Protein A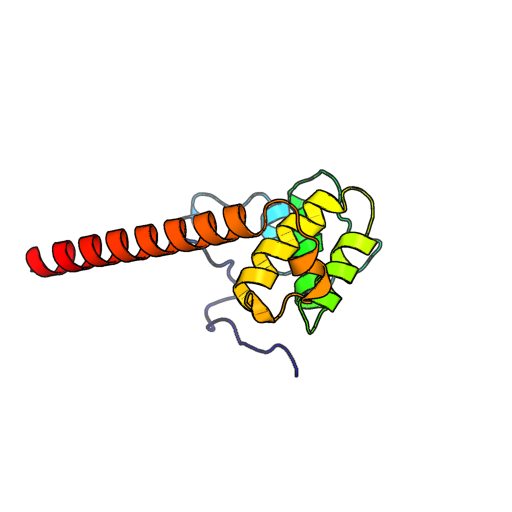F-A0A2N6GIX9-F1 (afdb_monomer_lite)

Structure (mmCIF, N/CA/C/O backbone):
data_AF-A0A2N6GIX9-F1
#
_entry.id   AF-A0A2N6GIX9-F1
#
loop_
_atom_site.group_PDB
_atom_site.id
_atom_site.type_symbol
_atom_site.label_atom_id
_atom_site.label_alt_id
_atom_site.label_comp_id
_atom_site.label_asym_id
_atom_site.label_entity_id
_atom_site.label_seq_id
_atom_site.pdbx_PDB_ins_code
_atom_site.Cartn_x
_atom_site.Cartn_y
_atom_site.Cartn_z
_atom_site.occupancy
_atom_site.B_iso_or_equiv
_atom_site.auth_seq_id
_atom_site.auth_comp_id
_atom_site.auth_asym_id
_atom_site.auth_atom_id
_atom_site.pdbx_PDB_model_num
ATOM 1 N N . MET A 1 1 ? 14.055 -8.263 12.743 1.00 32.59 1 MET A N 1
ATOM 2 C CA . MET A 1 1 ? 13.762 -9.710 12.976 1.00 32.59 1 MET A CA 1
ATOM 3 C C . MET A 1 1 ? 13.587 -10.331 11.596 1.00 32.59 1 MET A C 1
ATOM 5 O O . MET A 1 1 ? 12.712 -9.892 10.875 1.00 32.59 1 MET A O 1
ATOM 9 N N . SER A 1 2 ? 14.502 -11.208 11.161 1.00 29.45 2 SER A N 1
ATOM 10 C CA . SER A 1 2 ? 14.644 -11.626 9.750 1.00 29.45 2 SER A CA 1
ATOM 11 C C . SER A 1 2 ? 13.374 -12.298 9.216 1.00 29.45 2 SER A C 1
ATOM 13 O O . SER A 1 2 ? 12.911 -13.277 9.802 1.00 29.45 2 SER A O 1
ATOM 15 N N . ILE A 1 3 ? 12.840 -11.782 8.103 1.00 41.69 3 ILE A N 1
ATOM 16 C CA . ILE A 1 3 ? 11.739 -12.380 7.342 1.00 41.69 3 ILE A CA 1
ATOM 17 C C . ILE A 1 3 ? 12.190 -13.765 6.867 1.00 41.69 3 ILE A C 1
ATOM 19 O O . ILE A 1 3 ? 12.843 -13.927 5.842 1.00 41.69 3 ILE A O 1
ATOM 23 N N . ARG A 1 4 ? 11.862 -14.788 7.648 1.00 33.22 4 ARG A N 1
ATOM 24 C CA . ARG A 1 4 ? 11.863 -16.182 7.214 1.00 33.22 4 ARG A CA 1
ATOM 25 C C . ARG A 1 4 ? 10.564 -16.798 7.678 1.00 33.22 4 ARG A C 1
ATOM 27 O O . ARG A 1 4 ? 10.544 -17.581 8.620 1.00 33.22 4 ARG A O 1
ATOM 34 N N . ASN A 1 5 ? 9.479 -16.427 7.012 1.00 31.48 5 ASN A N 1
ATOM 35 C CA . ASN A 1 5 ? 8.362 -17.346 6.928 1.00 31.48 5 ASN A CA 1
ATOM 36 C C . ASN A 1 5 ? 8.659 -18.234 5.711 1.00 31.48 5 ASN A C 1
ATOM 38 O O . ASN A 1 5 ? 8.586 -17.737 4.585 1.00 31.48 5 ASN A O 1
ATOM 42 N N . PRO A 1 6 ? 9.119 -19.486 5.890 1.00 34.12 6 PRO A N 1
ATOM 43 C CA . PRO A 1 6 ? 9.314 -20.368 4.756 1.00 34.12 6 PRO A CA 1
ATOM 44 C C . PRO A 1 6 ? 7.944 -20.607 4.124 1.00 34.12 6 PRO A C 1
ATOM 46 O O . PRO A 1 6 ? 7.040 -21.148 4.763 1.00 34.12 6 PRO A O 1
ATOM 49 N N . LEU A 1 7 ? 7.789 -20.181 2.869 1.00 42.62 7 LEU A N 1
ATOM 50 C CA . LEU A 1 7 ? 6.687 -20.636 2.028 1.00 42.62 7 LEU A CA 1
ATOM 51 C C . LEU A 1 7 ? 6.657 -22.173 2.092 1.00 42.62 7 LEU A C 1
ATOM 53 O O . LEU A 1 7 ? 7.730 -22.790 2.049 1.00 42.62 7 LEU A O 1
ATOM 57 N N . PRO A 1 8 ? 5.472 -22.797 2.242 1.00 37.81 8 PRO A N 1
ATOM 58 C CA . PRO A 1 8 ? 5.360 -24.241 2.380 1.00 37.81 8 PRO A CA 1
ATOM 59 C C . PRO A 1 8 ? 6.119 -24.910 1.238 1.00 37.81 8 PRO A C 1
ATOM 61 O O . PRO A 1 8 ? 5.906 -24.618 0.062 1.00 37.81 8 PRO A O 1
ATOM 64 N N . SER A 1 9 ? 7.069 -25.759 1.613 1.00 40.12 9 SER A N 1
ATOM 65 C CA . SER A 1 9 ? 8.023 -26.387 0.715 1.00 40.12 9 SER A CA 1
ATOM 66 C C . SER A 1 9 ? 7.314 -27.317 -0.268 1.00 40.12 9 SER A C 1
ATOM 68 O O . SER A 1 9 ? 7.114 -28.498 0.005 1.00 40.12 9 SER A O 1
ATOM 70 N N . GLY A 1 10 ? 6.972 -26.769 -1.429 1.00 36.78 10 GLY A N 1
ATOM 71 C CA . GLY A 1 10 ? 6.586 -27.472 -2.643 1.00 36.78 10 GLY A C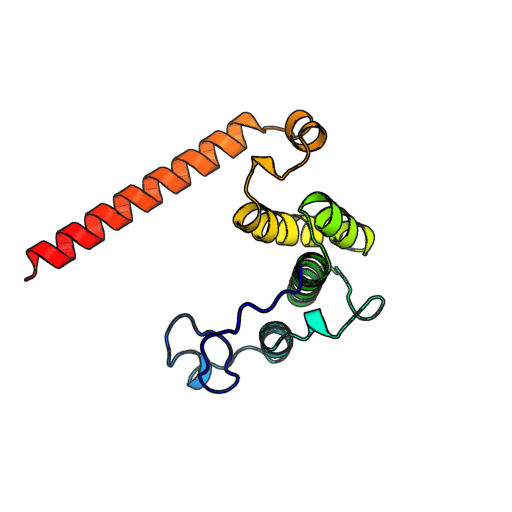A 1
ATOM 72 C C . GLY A 1 10 ? 7.140 -26.694 -3.833 1.00 36.78 10 GLY A C 1
ATOM 73 O O . GLY A 1 10 ? 6.575 -25.680 -4.206 1.00 36.78 10 GLY A O 1
ATOM 74 N N . ARG A 1 11 ? 8.295 -27.130 -4.355 1.00 38.97 11 ARG A N 1
ATOM 75 C CA . ARG A 1 11 ? 8.940 -26.699 -5.616 1.00 38.97 11 ARG A CA 1
ATOM 76 C C . ARG A 1 11 ? 8.621 -25.267 -6.086 1.00 38.97 11 ARG A C 1
ATOM 78 O O . ARG A 1 11 ? 7.771 -25.124 -6.946 1.00 38.97 11 ARG A O 1
ATOM 85 N N . GLY A 1 12 ? 9.341 -24.259 -5.581 1.00 44.56 12 GLY A N 1
ATOM 86 C CA . GLY A 1 12 ? 9.613 -22.962 -6.244 1.00 44.56 12 GLY A CA 1
ATOM 87 C C . GLY A 1 12 ? 8.554 -22.388 -7.199 1.00 44.56 12 GLY A C 1
ATOM 88 O O . GLY A 1 12 ? 8.917 -21.894 -8.261 1.00 44.56 12 GLY A O 1
ATOM 89 N N . GLY A 1 13 ? 7.273 -22.503 -6.856 1.00 54.31 13 GLY A N 1
ATOM 90 C CA . GLY A 1 13 ? 6.155 -22.245 -7.748 1.00 54.31 13 GLY A CA 1
ATOM 91 C C . GLY A 1 13 ? 5.363 -21.059 -7.241 1.00 54.31 13 GLY A C 1
ATOM 92 O O . GLY A 1 13 ? 5.074 -20.947 -6.049 1.00 54.31 13 GLY A O 1
ATOM 93 N N . CYS A 1 14 ? 5.037 -20.162 -8.158 1.00 56.59 14 CYS A N 1
ATOM 94 C CA . CYS A 1 14 ? 4.138 -19.048 -7.928 1.00 56.59 14 CYS A CA 1
ATOM 95 C C . CYS A 1 14 ? 2.824 -19.569 -7.285 1.00 56.59 14 CYS A C 1
ATOM 97 O O . CYS A 1 14 ? 2.266 -20.565 -7.746 1.00 56.59 14 CYS A O 1
ATOM 99 N N . GLN A 1 15 ? 2.306 -18.917 -6.232 1.00 60.66 15 GLN A N 1
ATOM 100 C CA . GLN A 1 15 ? 1.050 -19.317 -5.569 1.00 60.66 15 GLN A CA 1
ATOM 101 C C . GLN A 1 15 ? -0.194 -19.078 -6.442 1.00 60.66 15 GLN A C 1
ATOM 103 O O . GLN A 1 15 ? -0.746 -17.979 -6.433 1.00 60.66 15 GLN A O 1
ATOM 108 N N . SER A 1 16 ? -0.655 -20.097 -7.172 1.00 68.81 16 SER A N 1
ATOM 109 C CA . SER A 1 16 ? -1.850 -19.969 -8.018 1.00 68.81 16 SER A CA 1
ATOM 110 C C . SER A 1 16 ? -3.149 -19.990 -7.196 1.00 68.81 16 SER A C 1
ATOM 112 O O . SER A 1 16 ? -3.260 -20.814 -6.283 1.00 68.81 16 SER A O 1
ATOM 114 N N . PRO A 1 17 ? -4.161 -19.149 -7.514 1.00 74.06 17 PRO A N 1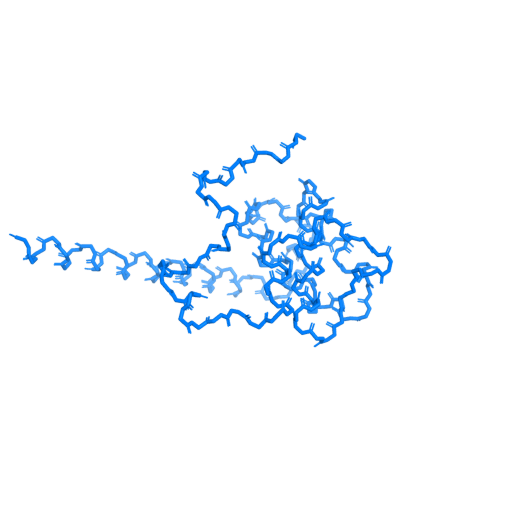
ATOM 115 C CA . PRO A 1 17 ? -5.466 -19.174 -6.843 1.00 74.06 17 PRO A CA 1
ATOM 116 C C . PRO A 1 17 ? -6.157 -20.542 -6.900 1.00 74.06 17 PRO A C 1
ATOM 118 O O . PRO A 1 17 ? -6.866 -20.922 -5.970 1.00 74.06 17 PRO A O 1
ATOM 121 N N . VAL A 1 18 ? -5.934 -21.291 -7.984 1.00 80.44 18 VAL A N 1
ATOM 122 C CA . VAL A 1 18 ? -6.301 -22.704 -8.119 1.00 80.44 18 VAL A CA 1
ATOM 123 C C . VAL A 1 18 ? -5.112 -23.455 -8.699 1.00 80.44 18 VAL A C 1
ATOM 125 O O . VAL A 1 18 ? -4.433 -22.950 -9.583 1.00 80.44 18 VAL A O 1
ATOM 128 N N . SER A 1 19 ? -4.850 -24.665 -8.210 1.00 75.62 19 SER A N 1
ATOM 129 C CA . SER A 1 19 ? -3.560 -25.348 -8.389 1.00 75.62 19 SER A CA 1
ATOM 130 C C . SER A 1 19 ? -3.116 -25.610 -9.834 1.00 75.62 19 SER A C 1
ATOM 132 O O . SER A 1 19 ? -1.960 -25.952 -10.025 1.00 75.62 19 SER A O 1
ATOM 134 N N . TRP A 1 20 ? -4.010 -25.498 -10.817 1.00 76.25 20 TRP A N 1
ATOM 135 C CA . TRP A 1 20 ? -3.768 -25.801 -12.233 1.00 76.25 20 TRP A CA 1
ATOM 136 C C . TRP A 1 20 ? -3.768 -24.563 -13.144 1.00 76.25 20 TRP A C 1
ATOM 138 O O . TRP A 1 20 ? -3.324 -24.644 -14.283 1.00 76.25 20 TRP A O 1
ATOM 148 N N . LEU A 1 21 ? -4.256 -23.406 -12.675 1.00 80.44 21 LEU A N 1
ATOM 149 C CA . LEU A 1 21 ? -4.558 -22.281 -13.569 1.00 80.44 21 LEU A CA 1
ATOM 150 C C . LEU A 1 21 ? -3.321 -21.741 -14.279 1.00 80.44 21 LEU A C 1
ATOM 152 O O . LEU A 1 21 ? -3.404 -21.392 -15.443 1.00 80.44 21 LEU A O 1
ATOM 156 N N . TRP A 1 22 ? -2.183 -21.664 -13.596 1.00 80.56 22 TRP A N 1
ATOM 157 C CA . TRP A 1 22 ? -0.972 -21.089 -14.190 1.00 80.56 22 TRP A CA 1
ATOM 158 C C . TRP A 1 22 ? -0.145 -22.070 -15.016 1.00 80.56 22 TRP A C 1
ATOM 160 O O . TRP A 1 22 ? 0.771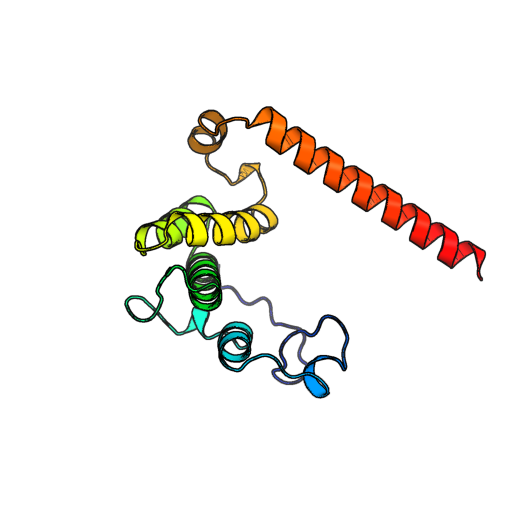 -21.632 -15.708 1.00 80.56 22 TRP A O 1
ATOM 170 N N . ASP A 1 23 ? -0.480 -23.360 -14.968 1.00 82.50 23 ASP A N 1
ATOM 171 C CA . ASP A 1 23 ? 0.076 -24.352 -15.888 1.00 82.50 23 ASP A CA 1
ATOM 172 C C . ASP A 1 23 ? -0.617 -24.253 -17.257 1.00 82.50 23 ASP A C 1
ATOM 174 O O . ASP A 1 23 ? 0.050 -24.307 -18.291 1.00 82.50 23 ASP A O 1
ATOM 178 N N . ASP A 1 24 ? -1.940 -24.051 -17.254 1.00 83.94 24 ASP A N 1
ATOM 179 C CA . ASP A 1 24 ? -2.752 -23.926 -18.471 1.00 83.94 24 ASP A CA 1
ATOM 180 C C . ASP A 1 24 ? -2.746 -22.494 -19.038 1.00 83.94 24 ASP A C 1
ATOM 182 O O . ASP A 1 24 ? -2.693 -22.300 -20.251 1.00 83.94 24 ASP A O 1
ATOM 186 N N . GLU A 1 25 ? -2.759 -21.486 -18.163 1.00 86.38 25 GLU A N 1
ATOM 187 C CA . GLU A 1 25 ? -2.807 -20.057 -18.490 1.00 86.38 25 GLU A CA 1
ATOM 188 C C . GLU A 1 25 ? -1.666 -19.319 -17.764 1.00 86.38 25 GLU A C 1
ATOM 190 O O . GLU A 1 25 ? -1.861 -18.748 -16.679 1.00 86.38 25 GLU A O 1
ATOM 195 N N . PRO A 1 26 ? -0.439 -19.355 -18.317 1.00 85.19 26 PRO A N 1
ATOM 196 C CA . PRO A 1 26 ? 0.731 -18.808 -17.649 1.00 85.19 26 PRO A CA 1
ATOM 197 C C . PRO A 1 26 ? 0.626 -17.294 -17.468 1.00 85.19 26 PRO A C 1
ATOM 199 O O . PRO A 1 26 ? 0.104 -16.560 -18.311 1.00 85.19 26 PRO A O 1
ATOM 202 N N . LEU A 1 27 ? 1.190 -16.808 -16.360 1.00 87.31 27 LEU A N 1
ATOM 203 C CA . LEU A 1 27 ? 1.301 -15.377 -16.102 1.00 87.31 27 LEU A CA 1
ATOM 204 C C . LEU A 1 27 ? 2.098 -14.691 -17.213 1.00 87.31 27 LEU A C 1
ATOM 206 O O . LEU A 1 27 ? 3.095 -15.219 -17.709 1.00 87.31 27 LEU A O 1
ATOM 210 N N . ALA A 1 28 ? 1.704 -13.460 -17.542 1.00 90.88 28 ALA A N 1
ATOM 211 C CA . ALA A 1 28 ? 2.527 -12.599 -18.379 1.00 90.88 28 ALA A CA 1
ATOM 212 C C . ALA A 1 28 ? 3.940 -12.488 -17.777 1.00 90.88 28 ALA A C 1
ATOM 214 O O . ALA A 1 28 ? 4.077 -12.290 -16.570 1.00 90.88 28 ALA A O 1
ATOM 215 N N . GLU A 1 29 ? 4.974 -12.568 -18.616 1.00 90.62 29 GLU A N 1
ATOM 216 C CA . GLU A 1 29 ? 6.389 -12.656 -18.210 1.00 90.62 29 GLU A CA 1
ATOM 217 C C . GLU A 1 29 ? 6.766 -11.658 -17.104 1.00 90.62 29 GLU A C 1
ATOM 219 O O . GLU A 1 29 ? 7.288 -12.037 -16.059 1.00 90.62 29 GLU A O 1
ATOM 224 N N . ARG A 1 30 ? 6.390 -10.386 -17.272 1.00 90.81 30 ARG A N 1
ATOM 225 C CA . ARG A 1 30 ? 6.712 -9.323 -16.304 1.00 90.81 30 ARG A CA 1
ATOM 226 C C . ARG A 1 30 ? 6.002 -9.498 -14.957 1.00 90.81 30 ARG A C 1
ATOM 228 O O . ARG A 1 30 ? 6.533 -9.079 -13.939 1.00 90.81 30 ARG A O 1
ATOM 235 N N . ILE A 1 31 ? 4.809 -10.095 -14.936 1.00 91.94 31 ILE A N 1
ATOM 236 C CA . ILE A 1 31 ? 4.113 -10.447 -13.689 1.00 91.94 31 ILE A CA 1
ATOM 237 C C . ILE A 1 31 ? 4.783 -11.664 -13.049 1.00 91.94 31 ILE A C 1
ATOM 239 O O . ILE A 1 31 ? 4.965 -11.683 -11.834 1.00 91.94 31 ILE A O 1
ATOM 243 N N . ALA A 1 32 ? 5.176 -12.655 -13.854 1.00 90.88 32 ALA A N 1
ATOM 244 C CA . ALA A 1 32 ? 5.877 -13.837 -13.368 1.00 90.88 32 ALA A CA 1
ATOM 245 C C . ALA A 1 32 ? 7.193 -13.459 -12.668 1.00 90.88 32 ALA A C 1
ATOM 247 O O . ALA A 1 32 ? 7.442 -13.956 -11.575 1.00 90.88 32 ALA A O 1
ATOM 248 N N . GLU A 1 33 ? 7.977 -12.528 -13.228 1.00 91.69 33 GLU A N 1
ATOM 249 C CA . GLU A 1 33 ? 9.197 -11.985 -12.600 1.00 91.69 33 GLU A CA 1
ATOM 250 C C . GLU A 1 33 ? 8.942 -11.430 -11.191 1.00 91.69 33 GLU A C 1
ATOM 252 O O . GLU A 1 33 ? 9.643 -11.778 -10.237 1.00 91.69 33 GLU A O 1
ATOM 257 N N . VAL A 1 34 ? 7.909 -10.594 -11.050 1.00 93.25 34 VAL A N 1
ATOM 258 C CA . VAL A 1 34 ? 7.513 -10.024 -9.756 1.00 93.25 34 VAL A CA 1
ATOM 259 C C . VAL A 1 34 ? 7.091 -11.126 -8.798 1.00 93.25 34 VAL A C 1
ATOM 261 O O . VAL A 1 34 ? 7.513 -11.148 -7.642 1.00 93.25 34 VAL A O 1
ATOM 264 N N . ALA A 1 35 ? 6.303 -12.077 -9.284 1.00 90.75 35 ALA A N 1
ATOM 265 C CA . ALA A 1 35 ? 5.740 -13.130 -8.463 1.00 90.75 35 ALA A CA 1
ATOM 266 C C . ALA A 1 35 ? 6.771 -14.181 -8.008 1.00 90.75 35 ALA A C 1
ATOM 268 O O . ALA A 1 35 ? 6.550 -14.834 -6.988 1.00 90.75 35 ALA A O 1
ATOM 269 N N . VAL A 1 36 ? 7.906 -14.322 -8.706 1.00 90.38 36 VAL A N 1
ATOM 270 C CA . VAL A 1 36 ? 9.057 -15.124 -8.244 1.00 90.38 36 VAL A CA 1
ATOM 271 C C . VAL A 1 36 ? 10.044 -14.336 -7.374 1.00 90.38 36 VAL A C 1
ATOM 273 O O . VAL A 1 36 ? 11.029 -14.908 -6.915 1.00 90.38 36 VAL A O 1
ATOM 276 N N . GLY A 1 37 ? 9.777 -13.055 -7.095 1.00 92.94 37 GLY A N 1
ATOM 277 C CA . GLY A 1 37 ? 10.510 -12.290 -6.086 1.00 92.94 37 GLY A CA 1
ATOM 278 C C . GLY A 1 37 ? 11.510 -11.266 -6.616 1.00 92.94 37 GLY A C 1
ATOM 279 O O . GLY A 1 37 ? 12.413 -10.888 -5.875 1.00 92.94 37 GLY A O 1
ATOM 280 N N . SER A 1 38 ? 11.373 -10.767 -7.850 1.00 94.94 38 SER A N 1
ATOM 281 C CA . SER A 1 38 ? 12.285 -9.738 -8.389 1.00 94.94 38 SER A CA 1
ATOM 282 C C . SER A 1 38 ? 12.434 -8.500 -7.486 1.00 94.94 38 SER A C 1
ATOM 284 O O . SER A 1 38 ? 13.510 -7.906 -7.424 1.00 94.94 38 SER A O 1
ATOM 286 N N . TYR A 1 39 ? 11.385 -8.144 -6.741 1.00 95.50 39 TYR A N 1
ATOM 287 C CA . TYR A 1 39 ? 11.357 -7.038 -5.779 1.00 95.50 39 TYR A CA 1
ATOM 288 C C . TYR A 1 39 ? 12.246 -7.246 -4.538 1.00 95.50 39 TYR A C 1
ATOM 290 O O . TYR A 1 39 ? 12.474 -6.293 -3.799 1.00 95.50 39 TYR A O 1
ATOM 298 N N . GLN A 1 40 ? 12.716 -8.469 -4.277 1.00 96.06 40 GLN A N 1
ATOM 299 C CA . GLN A 1 40 ? 13.595 -8.785 -3.142 1.00 96.06 40 GLN A CA 1
ATOM 300 C C . GLN A 1 40 ? 15.059 -8.471 -3.471 1.00 96.06 40 GLN A C 1
ATOM 302 O O . GLN A 1 40 ? 15.808 -8.024 -2.612 1.00 96.06 40 GLN A O 1
ATOM 307 N N . GLU A 1 41 ? 15.453 -8.679 -4.730 1.00 93.19 41 GLU A N 1
ATOM 308 C CA . GLU A 1 41 ? 16.843 -8.546 -5.187 1.00 93.19 41 GLU A CA 1
ATOM 309 C C . GLU A 1 41 ? 17.126 -7.183 -5.837 1.00 93.19 41 GLU A C 1
ATOM 311 O O . GLU A 1 41 ? 18.251 -6.679 -5.806 1.00 93.19 41 GLU A O 1
ATOM 316 N N . LYS A 1 42 ? 16.117 -6.576 -6.474 1.00 93.88 42 LYS A N 1
ATOM 317 C CA . LYS A 1 42 ? 16.258 -5.273 -7.133 1.00 93.88 42 LYS A CA 1
ATOM 318 C C . LYS A 1 42 ? 16.241 -4.132 -6.113 1.00 93.88 42 LYS A C 1
ATOM 320 O O . LYS A 1 42 ? 15.553 -4.178 -5.101 1.00 93.88 42 LYS A O 1
ATOM 325 N N . ALA A 1 43 ? 16.938 -3.048 -6.451 1.00 94.06 43 ALA A N 1
ATOM 326 C CA . ALA A 1 43 ? 16.925 -1.787 -5.710 1.00 94.06 43 ALA A CA 1
ATOM 327 C C . ALA A 1 43 ? 16.863 -0.582 -6.671 1.00 94.06 43 ALA A C 1
ATOM 329 O O . ALA A 1 43 ? 17.174 -0.724 -7.864 1.00 94.06 43 ALA A O 1
ATOM 330 N N . PRO A 1 44 ? 16.474 0.620 -6.215 1.00 92.81 44 PRO A N 1
ATOM 331 C CA . PRO A 1 44 ? 16.565 1.835 -7.024 1.00 92.81 44 PRO A CA 1
ATOM 332 C C . PRO A 1 44 ? 17.989 2.040 -7.582 1.00 92.81 44 PRO A C 1
ATOM 334 O O . PRO A 1 44 ? 18.961 1.769 -6.875 1.00 92.81 44 PRO A O 1
ATOM 337 N N . PRO A 1 45 ? 18.154 2.489 -8.843 1.00 92.12 45 PRO A N 1
ATOM 338 C CA . PRO A 1 45 ? 17.130 3.016 -9.755 1.00 92.12 45 PRO A CA 1
ATOM 339 C C . PRO A 1 45 ? 16.455 1.957 -10.656 1.00 92.12 45 PRO A C 1
ATOM 341 O O . PRO A 1 45 ? 15.781 2.323 -11.626 1.00 92.12 45 PRO A O 1
ATOM 344 N N . SER A 1 46 ? 16.683 0.659 -10.410 1.00 93.19 46 SER A N 1
ATOM 345 C CA . SER A 1 46 ? 16.055 -0.428 -11.185 1.00 93.19 46 SER A CA 1
ATOM 346 C C . SER A 1 46 ? 14.605 -0.688 -10.764 1.00 93.19 46 SER A C 1
ATOM 348 O O . SER A 1 46 ? 13.765 -0.942 -11.624 1.00 93.19 46 SER A O 1
ATOM 350 N N . ILE A 1 47 ? 14.305 -0.529 -9.470 1.00 94.62 47 ILE A N 1
ATOM 351 C CA . ILE A 1 47 ? 12.940 -0.380 -8.955 1.00 94.62 47 ILE A CA 1
ATOM 352 C C . ILE A 1 47 ? 12.435 1.019 -9.293 1.00 94.62 47 ILE A C 1
ATOM 354 O O . ILE A 1 47 ? 13.132 2.006 -9.041 1.00 94.62 47 ILE A O 1
ATOM 358 N N . ARG A 1 48 ? 11.230 1.100 -9.866 1.00 90.19 48 ARG A N 1
ATOM 359 C CA . ARG A 1 48 ? 10.587 2.358 -10.262 1.00 90.19 48 ARG A CA 1
ATOM 360 C C . ARG A 1 48 ? 9.081 2.274 -10.054 1.00 90.19 48 ARG A C 1
ATOM 362 O O . ARG A 1 48 ? 8.464 1.341 -10.552 1.00 90.19 48 ARG A O 1
ATOM 369 N N . GLY A 1 49 ? 8.503 3.263 -9.383 1.00 82.25 49 GLY A N 1
ATOM 370 C CA . GLY A 1 49 ? 7.056 3.431 -9.266 1.00 82.25 49 GLY A CA 1
ATOM 371 C C . GLY A 1 49 ? 6.499 4.237 -10.435 1.00 82.25 49 GLY A C 1
ATOM 372 O O . GLY A 1 49 ? 6.142 5.388 -10.253 1.00 82.25 49 GLY A O 1
ATOM 373 N N . THR A 1 50 ? 6.510 3.688 -11.651 1.00 87.31 50 THR A N 1
ATOM 374 C CA . THR A 1 50 ? 5.975 4.390 -12.837 1.00 87.31 50 THR A CA 1
ATOM 375 C C . THR A 1 50 ? 4.467 4.154 -12.974 1.00 87.31 50 THR A C 1
ATOM 377 O O . THR A 1 50 ? 3.930 3.228 -12.367 1.00 87.31 50 THR A O 1
ATOM 380 N N . GLY A 1 51 ? 3.790 4.882 -13.869 1.00 83.00 51 GLY A N 1
ATOM 381 C CA . GLY A 1 51 ? 2.378 4.622 -14.205 1.00 83.00 51 GLY A CA 1
ATOM 382 C C . GLY A 1 51 ? 2.103 3.283 -14.907 1.00 83.00 51 GLY A C 1
ATOM 383 O O . GLY A 1 51 ? 0.964 2.978 -15.267 1.00 83.00 51 GLY A O 1
ATOM 384 N N . TYR A 1 52 ? 3.126 2.450 -15.122 1.00 92.38 52 TYR A N 1
ATOM 385 C CA . TYR A 1 52 ? 2.940 1.075 -15.562 1.00 92.38 52 TYR A CA 1
ATOM 386 C C . TYR A 1 52 ? 2.677 0.154 -14.363 1.00 92.38 52 TYR A C 1
ATOM 388 O O . TYR A 1 52 ? 3.568 -0.118 -13.560 1.00 92.38 52 TYR A O 1
ATOM 396 N N . VAL A 1 53 ? 1.463 -0.401 -14.297 1.00 91.44 53 VAL A N 1
ATOM 397 C CA . VAL A 1 53 ? 0.944 -1.167 -13.145 1.00 91.44 53 VAL A CA 1
ATOM 398 C C . VAL A 1 53 ? 1.882 -2.254 -12.604 1.00 91.44 53 VAL A C 1
ATOM 400 O O . VAL A 1 53 ? 1.974 -2.432 -11.394 1.00 91.44 53 VAL A O 1
ATOM 403 N N . VAL A 1 54 ? 2.618 -2.964 -13.466 1.00 94.38 54 VAL A N 1
ATOM 404 C CA . VAL A 1 54 ? 3.536 -4.030 -13.019 1.00 94.38 54 VAL A CA 1
ATOM 405 C C . VAL A 1 54 ? 4.728 -3.459 -12.256 1.00 94.38 54 VAL A C 1
ATOM 407 O O . VAL A 1 54 ? 5.170 -4.048 -11.276 1.00 94.38 54 VAL A O 1
ATOM 410 N N . GLN A 1 55 ? 5.231 -2.302 -12.683 1.00 94.81 55 GLN A N 1
ATOM 411 C CA . GLN A 1 55 ? 6.332 -1.613 -12.016 1.00 94.81 55 GLN A CA 1
ATOM 412 C C . GLN A 1 55 ? 5.878 -0.968 -10.706 1.00 94.81 55 GLN A C 1
ATOM 414 O O . GLN A 1 55 ? 6.569 -1.111 -9.703 1.00 94.81 55 GLN A O 1
ATOM 419 N N . ALA A 1 56 ? 4.690 -0.353 -10.676 1.00 96.12 56 ALA A N 1
ATOM 420 C CA . ALA A 1 56 ? 4.100 0.152 -9.435 1.00 96.12 56 ALA A CA 1
ATOM 421 C C . ALA A 1 56 ? 3.888 -0.973 -8.400 1.00 96.12 56 ALA A C 1
ATOM 423 O O . ALA A 1 56 ? 4.200 -0.803 -7.222 1.00 96.12 56 ALA A O 1
ATOM 424 N N . LEU A 1 57 ? 3.431 -2.152 -8.843 1.00 96.44 57 LEU A N 1
ATOM 425 C CA . LEU A 1 57 ? 3.309 -3.336 -7.989 1.00 96.44 57 LEU A CA 1
ATOM 426 C C . LEU A 1 57 ? 4.674 -3.834 -7.484 1.00 96.44 57 LEU A C 1
ATOM 428 O O . LEU A 1 57 ? 4.822 -4.089 -6.290 1.00 96.44 57 LEU A O 1
ATOM 432 N N . GLU A 1 58 ? 5.673 -3.955 -8.364 1.00 97.25 58 GLU A N 1
ATOM 433 C CA . GLU A 1 58 ? 7.040 -4.354 -7.993 1.00 97.25 58 GLU A CA 1
ATOM 434 C C . GLU A 1 58 ? 7.655 -3.382 -6.973 1.00 97.25 58 GLU A C 1
ATOM 436 O O . GLU A 1 58 ? 8.256 -3.810 -5.990 1.00 97.25 58 GLU A O 1
ATOM 441 N N . ALA A 1 59 ? 7.451 -2.078 -7.167 1.00 97.88 59 ALA A N 1
ATOM 442 C CA . ALA A 1 59 ? 7.912 -1.022 -6.274 1.00 97.88 59 ALA A CA 1
ATOM 443 C C . ALA A 1 59 ? 7.231 -1.062 -4.898 1.00 97.88 59 ALA A C 1
ATOM 445 O O . ALA A 1 59 ? 7.907 -0.942 -3.875 1.00 97.88 59 ALA A O 1
ATOM 446 N N . ALA A 1 60 ? 5.915 -1.283 -4.852 1.00 98.00 60 ALA A N 1
ATOM 447 C CA . ALA A 1 60 ? 5.180 -1.435 -3.599 1.00 98.00 60 ALA A CA 1
ATOM 448 C C . ALA A 1 60 ? 5.632 -2.679 -2.813 1.00 98.00 60 ALA A C 1
ATOM 450 O O . ALA A 1 60 ? 5.828 -2.607 -1.599 1.00 98.00 60 ALA A O 1
ATOM 451 N N . LEU A 1 61 ? 5.846 -3.807 -3.501 1.00 98.06 61 LEU A N 1
ATOM 452 C CA . LEU A 1 61 ? 6.376 -5.033 -2.895 1.00 98.06 61 LEU A CA 1
ATOM 453 C C . LEU A 1 61 ? 7.820 -4.860 -2.417 1.00 98.06 61 LEU A C 1
ATOM 455 O O . LEU A 1 61 ? 8.167 -5.361 -1.348 1.00 98.06 61 LEU A O 1
ATOM 459 N N . TRP A 1 62 ? 8.647 -4.129 -3.169 1.00 98.38 62 TRP A N 1
ATOM 460 C CA . TRP A 1 62 ? 10.007 -3.783 -2.760 1.00 98.38 62 TRP A CA 1
ATOM 461 C C . TRP A 1 62 ? 9.993 -2.976 -1.461 1.00 98.38 62 TRP A C 1
ATOM 463 O O . TRP A 1 62 ? 10.667 -3.363 -0.509 1.00 98.38 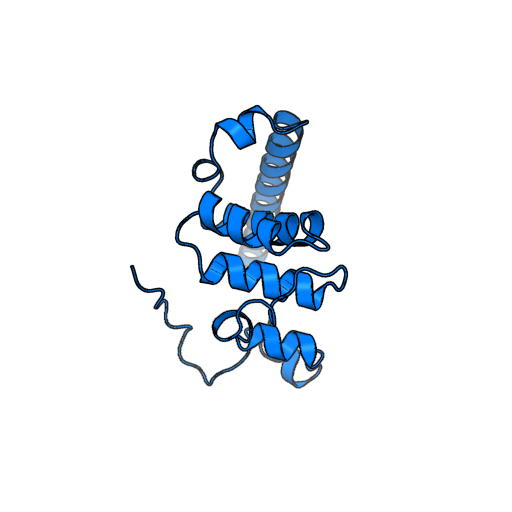62 TRP A O 1
ATOM 473 N N . ALA A 1 63 ? 9.187 -1.913 -1.392 1.00 98.38 63 ALA A N 1
ATOM 474 C CA . ALA A 1 63 ? 9.077 -1.076 -0.200 1.00 98.38 63 ALA A CA 1
ATOM 475 C C . ALA A 1 63 ? 8.592 -1.883 1.012 1.00 98.38 63 ALA A C 1
ATOM 477 O O . ALA A 1 63 ? 9.191 -1.799 2.079 1.00 98.38 63 ALA A O 1
ATOM 478 N N . PHE A 1 64 ? 7.572 -2.727 0.827 1.00 98.44 64 PHE A N 1
ATOM 479 C CA . PHE A 1 64 ? 7.057 -3.614 1.872 1.00 98.44 64 PHE A CA 1
ATOM 480 C C . PHE A 1 64 ? 8.098 -4.627 2.363 1.00 98.44 64 PHE A C 1
ATOM 482 O O . PHE A 1 64 ? 8.231 -4.839 3.564 1.00 98.44 64 PHE A O 1
ATOM 489 N N . HIS A 1 65 ? 8.862 -5.235 1.453 1.00 97.94 65 HIS A N 1
ATOM 490 C CA . HIS A 1 65 ? 9.902 -6.203 1.807 1.00 97.94 65 HIS A CA 1
ATOM 491 C C . HIS A 1 65 ? 11.071 -5.573 2.577 1.00 97.94 65 HIS A C 1
ATOM 493 O O . HIS A 1 65 ? 11.661 -6.226 3.436 1.00 97.94 65 HIS A O 1
ATOM 499 N N . HIS A 1 66 ? 11.405 -4.318 2.267 1.00 97.44 66 HIS A N 1
ATOM 500 C CA . HIS A 1 66 ? 12.568 -3.613 2.809 1.00 97.44 66 HIS A CA 1
ATOM 501 C C . HIS A 1 66 ? 12.246 -2.694 3.995 1.00 97.44 66 HIS A C 1
ATOM 503 O O . HIS A 1 66 ? 13.125 -1.960 4.438 1.00 97.44 66 HIS A O 1
ATOM 509 N N . SER A 1 67 ? 11.019 -2.736 4.515 1.00 97.88 67 SER A N 1
ATOM 510 C CA . SER A 1 67 ? 10.593 -1.966 5.687 1.00 97.88 67 SER A CA 1
ATOM 511 C C . SER A 1 67 ? 10.223 -2.863 6.863 1.00 97.88 67 SER A C 1
ATOM 513 O O . SER A 1 67 ? 9.709 -3.965 6.674 1.00 97.88 67 SER A O 1
ATOM 515 N N . GLU A 1 68 ? 10.401 -2.370 8.088 1.00 97.75 68 GLU A N 1
ATOM 516 C CA . GLU A 1 68 ? 9.943 -3.048 9.307 1.00 97.75 68 GLU A CA 1
ATOM 517 C C . GLU A 1 68 ? 8.642 -2.445 9.877 1.00 97.75 68 GLU A C 1
ATOM 519 O O . GLU A 1 68 ? 8.053 -3.013 10.799 1.00 97.75 68 GLU A O 1
ATOM 524 N N . SER A 1 69 ? 8.146 -1.336 9.315 1.00 98.50 69 SER A N 1
ATOM 525 C CA . SER A 1 69 ? 6.912 -0.668 9.753 1.00 98.50 69 SER A CA 1
ATOM 526 C C . SER A 1 69 ? 6.104 -0.076 8.595 1.00 98.50 69 SER A C 1
ATOM 528 O O . SER A 1 69 ? 6.651 0.221 7.532 1.00 98.50 69 SER A O 1
ATOM 530 N N . PHE A 1 70 ? 4.805 0.162 8.830 1.00 98.62 70 PHE A N 1
ATOM 531 C CA . PHE A 1 70 ? 3.934 0.824 7.854 1.00 98.62 70 PHE A CA 1
ATOM 532 C C . PHE A 1 70 ? 4.506 2.177 7.412 1.00 98.62 70 PHE A C 1
ATOM 534 O O . PHE A 1 70 ? 4.549 2.459 6.216 1.00 98.62 70 PHE A O 1
ATOM 541 N N . GLU A 1 71 ? 4.948 2.995 8.371 1.00 98.56 71 GLU A N 1
ATOM 542 C CA . GLU A 1 71 ? 5.497 4.329 8.123 1.00 98.56 71 GLU A CA 1
ATOM 543 C C . GLU A 1 71 ? 6.758 4.273 7.261 1.00 98.56 71 GLU A C 1
ATOM 545 O O . GLU A 1 71 ? 6.832 4.956 6.240 1.00 98.56 71 GLU A O 1
ATOM 550 N N . GLU A 1 72 ? 7.719 3.426 7.630 1.00 98.69 72 GLU A N 1
ATOM 551 C CA . GLU A 1 72 ? 8.972 3.282 6.890 1.00 98.69 72 GLU A CA 1
ATOM 552 C C . GLU A 1 72 ? 8.719 2.865 5.439 1.00 98.69 72 GLU A C 1
ATOM 554 O O . GLU A 1 72 ? 9.206 3.521 4.519 1.00 98.69 72 GLU A O 1
ATOM 559 N N . GLY A 1 73 ? 7.913 1.825 5.211 1.00 98.56 73 GLY A N 1
ATOM 560 C CA . GLY A 1 73 ? 7.639 1.364 3.852 1.00 98.56 73 GLY A CA 1
ATOM 561 C C . GLY A 1 73 ? 6.802 2.359 3.047 1.00 98.56 73 GLY A C 1
ATOM 562 O O . GLY A 1 73 ? 7.024 2.502 1.846 1.00 98.56 73 GLY A O 1
ATOM 563 N N . ALA A 1 74 ? 5.905 3.120 3.687 1.00 98.38 74 ALA A N 1
ATOM 564 C CA . ALA A 1 74 ? 5.143 4.168 3.008 1.00 98.38 74 ALA A CA 1
ATOM 565 C C . ALA A 1 74 ? 6.087 5.253 2.490 1.00 98.38 74 ALA A C 1
ATOM 567 O O . ALA A 1 74 ? 5.986 5.666 1.335 1.00 98.38 74 ALA A O 1
ATOM 568 N N . LEU A 1 75 ? 7.041 5.670 3.328 1.00 98.38 75 LEU A N 1
ATOM 569 C CA . LEU A 1 75 ? 8.066 6.636 2.955 1.00 98.38 75 LEU A CA 1
ATOM 570 C C . LEU A 1 75 ? 8.999 6.083 1.874 1.00 98.38 75 LEU A C 1
ATOM 572 O O . LEU A 1 75 ? 9.332 6.824 0.952 1.00 98.38 75 LEU A O 1
ATOM 576 N N . LEU A 1 76 ? 9.394 4.807 1.934 1.00 98.12 76 LEU A N 1
ATOM 577 C CA . LEU A 1 76 ? 10.171 4.170 0.864 1.00 98.12 76 LEU A CA 1
ATOM 578 C C . LEU A 1 76 ? 9.412 4.195 -0.467 1.00 98.12 76 LEU A C 1
ATOM 580 O O . LEU A 1 76 ? 9.985 4.593 -1.477 1.00 98.12 76 LEU A O 1
ATOM 584 N N . ALA A 1 77 ? 8.132 3.819 -0.463 1.00 97.81 77 ALA A N 1
ATOM 585 C CA . ALA A 1 77 ? 7.298 3.752 -1.657 1.00 97.81 77 ALA A CA 1
ATOM 586 C C . ALA A 1 77 ? 7.141 5.123 -2.336 1.00 97.81 77 ALA A C 1
ATOM 588 O O . ALA A 1 77 ? 7.407 5.249 -3.530 1.00 97.81 77 ALA A O 1
ATOM 589 N N . VAL A 1 78 ? 6.753 6.163 -1.588 1.00 97.25 78 VAL A N 1
ATOM 590 C CA . VAL A 1 78 ? 6.483 7.490 -2.177 1.00 97.25 78 VAL A CA 1
ATOM 591 C C . VAL A 1 78 ? 7.758 8.235 -2.580 1.00 97.25 78 VAL A C 1
ATOM 593 O O . VAL A 1 78 ? 7.742 9.003 -3.540 1.00 97.25 78 VAL A O 1
ATOM 596 N N . ASN A 1 79 ? 8.887 7.993 -1.900 1.00 97.06 79 ASN A N 1
ATOM 597 C CA . ASN A 1 79 ? 10.167 8.623 -2.246 1.00 97.06 79 ASN A CA 1
ATOM 598 C C . ASN A 1 79 ? 10.849 8.004 -3.480 1.00 97.06 79 ASN A C 1
ATOM 600 O O . ASN A 1 79 ? 11.864 8.536 -3.931 1.00 97.06 79 ASN A O 1
ATOM 604 N N . LEU A 1 80 ? 10.295 6.937 -4.073 1.00 94.69 80 LEU A N 1
ATOM 605 C CA . LEU A 1 80 ? 10.696 6.494 -5.417 1.00 94.69 80 LEU A CA 1
ATOM 606 C C . LEU A 1 80 ? 10.353 7.534 -6.497 1.00 94.69 80 LEU A C 1
ATOM 608 O O . LEU A 1 80 ? 10.962 7.516 -7.568 1.00 94.69 80 LEU A O 1
ATOM 612 N N . GLY A 1 81 ? 9.428 8.454 -6.203 1.00 89.75 81 GLY A N 1
ATOM 613 C CA . GLY A 1 81 ? 8.980 9.491 -7.125 1.00 89.75 81 GLY A CA 1
ATOM 614 C C . GLY A 1 81 ? 8.151 8.928 -8.279 1.00 89.75 81 GLY A C 1
ATOM 615 O O . GLY A 1 81 ? 7.522 7.883 -8.143 1.00 89.75 81 GLY A O 1
ATOM 616 N N . ASP A 1 82 ? 8.172 9.639 -9.409 1.00 89.12 82 ASP A N 1
ATOM 617 C CA . ASP A 1 82 ? 7.382 9.332 -10.610 1.00 89.12 82 ASP A CA 1
ATOM 618 C C . ASP A 1 82 ? 5.876 9.250 -10.282 1.00 89.12 82 ASP A C 1
ATOM 620 O O . ASP A 1 82 ? 5.290 10.270 -9.918 1.00 89.12 82 ASP A O 1
ATOM 624 N N . ASP A 1 83 ? 5.267 8.067 -10.322 1.00 93.00 83 ASP A N 1
ATOM 625 C CA . ASP A 1 83 ? 3.872 7.813 -9.946 1.00 93.00 83 ASP A CA 1
ATOM 626 C C . ASP A 1 83 ? 3.781 7.374 -8.468 1.00 93.00 83 ASP A C 1
ATOM 628 O O . ASP A 1 83 ? 3.502 6.219 -8.101 1.00 93.00 83 ASP A O 1
ATOM 632 N N . ALA A 1 84 ? 4.132 8.323 -7.597 1.00 94.31 84 ALA A N 1
ATOM 633 C CA . ALA A 1 84 ? 4.232 8.111 -6.157 1.00 94.31 84 ALA A CA 1
ATOM 634 C C . ALA A 1 84 ? 2.867 7.841 -5.503 1.00 94.31 84 ALA A C 1
ATOM 636 O O . ALA A 1 84 ? 2.795 7.084 -4.533 1.00 94.31 84 ALA A O 1
ATOM 637 N N . ASP A 1 85 ? 1.788 8.431 -6.021 1.00 95.88 85 ASP A N 1
ATOM 638 C CA . ASP A 1 85 ? 0.428 8.222 -5.529 1.00 95.88 85 ASP A CA 1
ATOM 639 C C . ASP A 1 85 ? -0.071 6.810 -5.839 1.00 95.88 85 ASP A C 1
ATOM 641 O O . ASP A 1 85 ? -0.562 6.139 -4.926 1.00 95.88 85 ASP A O 1
ATOM 645 N N . THR A 1 86 ? 0.139 6.299 -7.057 1.00 95.31 86 THR A N 1
ATOM 646 C CA . THR A 1 86 ? -0.223 4.911 -7.386 1.00 95.31 86 THR A CA 1
ATOM 647 C C . THR A 1 86 ? 0.596 3.918 -6.567 1.00 95.31 86 THR A C 1
ATOM 649 O O . THR A 1 86 ? 0.042 2.995 -5.962 1.00 95.31 86 THR A O 1
ATOM 652 N N . THR A 1 87 ? 1.914 4.114 -6.490 1.00 96.94 87 THR A N 1
ATOM 653 C CA . THR A 1 87 ? 2.806 3.216 -5.740 1.00 96.94 87 THR A CA 1
ATOM 654 C C . THR A 1 87 ? 2.473 3.224 -4.245 1.00 96.94 87 THR A C 1
ATOM 656 O O . THR A 1 87 ? 2.351 2.163 -3.626 1.00 96.94 87 THR A O 1
ATOM 659 N N . GLY A 1 88 ? 2.248 4.410 -3.670 1.00 97.62 88 GLY A N 1
ATOM 660 C CA . GLY A 1 88 ? 1.830 4.579 -2.281 1.00 97.62 88 GLY A CA 1
ATOM 661 C C . GLY A 1 88 ? 0.466 3.950 -1.987 1.00 97.62 88 GLY A C 1
ATOM 662 O O . GLY A 1 88 ? 0.299 3.326 -0.941 1.00 97.62 88 GLY A O 1
ATOM 663 N N . ALA A 1 89 ? -0.494 4.034 -2.913 1.00 97.56 89 ALA A N 1
ATOM 664 C CA . ALA A 1 89 ? -1.817 3.428 -2.755 1.00 97.56 89 ALA A CA 1
ATOM 665 C C . ALA A 1 89 ? -1.781 1.889 -2.791 1.00 97.56 89 ALA A C 1
ATOM 667 O O . ALA A 1 89 ? -2.491 1.243 -2.014 1.00 97.56 89 ALA A O 1
ATOM 668 N N . ILE A 1 90 ? -0.962 1.287 -3.662 1.00 97.94 90 ILE A N 1
ATOM 669 C CA . ILE A 1 90 ? -0.767 -0.174 -3.700 1.00 97.94 90 ILE A CA 1
ATOM 670 C C . ILE A 1 90 ? -0.068 -0.638 -2.419 1.00 97.94 90 ILE A C 1
ATOM 672 O O . ILE A 1 90 ? -0.540 -1.570 -1.763 1.00 97.94 90 ILE A O 1
ATOM 676 N N . TYR A 1 91 ? 1.015 0.042 -2.026 1.00 98.44 91 TYR A N 1
ATOM 677 C CA . TYR A 1 91 ? 1.716 -0.238 -0.774 1.00 98.44 91 TYR A CA 1
ATOM 678 C C . TYR A 1 91 ? 0.767 -0.135 0.427 1.00 98.44 91 TYR A C 1
ATOM 680 O O . TYR A 1 91 ? 0.714 -1.048 1.247 1.00 98.44 91 TYR A O 1
ATOM 688 N N . GLY A 1 92 ? -0.026 0.937 0.511 1.00 98.19 92 GLY A N 1
ATOM 689 C CA . GLY A 1 92 ? -0.931 1.194 1.629 1.00 98.19 92 GLY A CA 1
ATOM 690 C C . GLY A 1 92 ? -1.981 0.100 1.819 1.00 98.19 92 GLY A C 1
ATOM 691 O O . GLY A 1 92 ? -2.272 -0.267 2.955 1.00 98.19 92 GLY A O 1
ATOM 692 N N . GLN A 1 93 ? -2.501 -0.477 0.732 1.00 98.12 93 GLN A N 1
ATOM 693 C CA . GLN A 1 93 ? -3.420 -1.620 0.800 1.00 98.12 93 GLN A CA 1
ATOM 694 C C . GLN A 1 93 ? -2.734 -2.867 1.370 1.00 98.12 93 GLN A C 1
ATOM 696 O O . GLN A 1 93 ? -3.259 -3.494 2.291 1.00 98.12 93 GLN A O 1
ATOM 701 N N . LEU A 1 94 ? -1.548 -3.208 0.857 1.00 97.69 94 LEU A N 1
ATOM 702 C CA . LEU A 1 94 ? -0.794 -4.386 1.290 1.00 97.69 94 LEU A CA 1
ATOM 703 C C . LEU A 1 94 ? -0.327 -4.258 2.746 1.00 97.69 94 LEU A C 1
ATOM 705 O O . LEU A 1 94 ? -0.620 -5.109 3.587 1.00 97.69 94 LEU A O 1
ATOM 709 N N . ALA A 1 95 ? 0.382 -3.174 3.047 1.00 98.31 95 ALA A N 1
ATOM 710 C CA . ALA A 1 95 ? 0.940 -2.911 4.362 1.00 98.31 95 ALA A CA 1
ATOM 711 C C . ALA A 1 95 ? -0.161 -2.654 5.397 1.00 98.31 95 ALA A C 1
ATOM 713 O O . ALA A 1 95 ? -0.048 -3.114 6.529 1.00 98.31 95 ALA A O 1
ATOM 714 N N . GLY A 1 96 ? -1.251 -1.978 5.022 1.00 97.88 96 GLY A N 1
ATOM 715 C CA . GLY A 1 96 ? -2.392 -1.741 5.908 1.00 97.88 96 GLY A CA 1
ATOM 716 C C . GLY A 1 96 ? -3.102 -3.034 6.306 1.00 97.88 96 GLY A C 1
ATOM 717 O O . GLY A 1 96 ? -3.442 -3.209 7.475 1.00 97.88 96 GLY A O 1
ATOM 718 N N . ALA A 1 97 ? -3.262 -3.977 5.371 1.00 97.38 97 ALA A N 1
ATOM 719 C CA . ALA A 1 97 ? -3.807 -5.300 5.670 1.00 97.38 97 ALA A CA 1
ATOM 720 C C . ALA A 1 97 ? -2.877 -6.135 6.570 1.00 97.38 97 ALA A C 1
ATOM 722 O O . ALA A 1 97 ? -3.359 -6.915 7.389 1.00 97.38 97 ALA A O 1
ATOM 723 N N . TYR A 1 98 ? -1.558 -5.973 6.427 1.00 98.19 98 TYR A N 1
ATOM 724 C CA . TYR A 1 98 ? -0.562 -6.721 7.195 1.00 98.19 98 TYR A CA 1
ATOM 725 C C . TYR A 1 98 ? -0.335 -6.163 8.609 1.00 98.19 98 TYR A C 1
ATOM 727 O O . TYR A 1 98 ? -0.408 -6.906 9.586 1.00 98.19 98 TYR A O 1
ATOM 735 N N . TYR A 1 99 ? -0.055 -4.863 8.729 1.00 97.75 99 TYR A N 1
ATOM 736 C CA . TYR A 1 99 ? 0.263 -4.216 10.005 1.00 97.75 99 TYR A CA 1
ATOM 737 C C . TYR A 1 99 ? -0.986 -3.793 10.796 1.00 97.75 99 TYR A C 1
ATOM 739 O O . TYR A 1 99 ? -0.913 -3.614 12.011 1.00 97.75 99 TYR A O 1
ATOM 747 N N . GLY A 1 100 ? -2.133 -3.652 10.127 1.00 96.75 100 GLY A N 1
ATOM 748 C CA . GLY A 1 100 ? -3.383 -3.194 10.726 1.00 96.75 100 GLY A CA 1
ATOM 749 C C . GLY A 1 100 ? -3.480 -1.671 10.868 1.00 96.75 100 GLY A C 1
ATOM 750 O O . GLY A 1 100 ? -2.495 -0.939 10.780 1.00 96.75 100 GLY A O 1
ATOM 751 N N . LEU A 1 101 ? -4.704 -1.191 11.112 1.00 96.56 101 LEU A N 1
ATOM 752 C CA . LEU A 1 101 ? -5.036 0.240 11.165 1.00 96.56 101 LEU A CA 1
ATOM 753 C C . LEU A 1 101 ? -4.222 1.015 12.212 1.00 96.56 101 LEU A C 1
ATOM 755 O O . LEU A 1 101 ? -3.806 2.143 11.958 1.00 96.56 101 LEU A O 1
ATOM 759 N N . GLU A 1 102 ? -3.973 0.411 13.376 1.00 97.06 102 GLU A N 1
ATOM 760 C CA . GLU A 1 102 ? -3.269 1.083 14.475 1.00 97.06 102 GLU A CA 1
ATOM 761 C C . GLU A 1 102 ? -1.766 1.248 14.239 1.00 97.06 102 GLU A C 1
ATOM 763 O O . GLU A 1 102 ? -1.135 2.066 14.903 1.00 97.06 102 GLU A O 1
ATOM 768 N N . ALA A 1 103 ? -1.192 0.523 13.275 1.00 97.75 103 ALA A N 1
ATOM 769 C CA . ALA A 1 103 ? 0.197 0.712 12.873 1.00 97.75 103 ALA A CA 1
ATOM 770 C C . ALA A 1 103 ? 0.393 1.920 11.943 1.00 97.75 103 ALA A C 1
ATOM 772 O O . ALA A 1 103 ? 1.527 2.345 11.724 1.00 97.75 103 ALA A O 1
ATOM 773 N N . ILE A 1 104 ? -0.690 2.482 11.393 1.00 98.06 104 ILE A N 1
ATOM 774 C CA . ILE A 1 104 ? -0.633 3.712 10.603 1.00 98.06 104 ILE A CA 1
ATOM 775 C C . ILE A 1 104 ? -0.478 4.895 11.573 1.00 98.06 104 ILE A C 1
ATOM 777 O O . ILE A 1 104 ? -1.326 5.048 12.466 1.00 98.06 104 ILE A O 1
ATOM 781 N N . PRO A 1 105 ? 0.546 5.759 11.399 1.00 98.12 105 PRO A N 1
ATOM 782 C CA . PRO A 1 105 ? 0.767 6.915 12.262 1.00 98.12 105 PRO A CA 1
ATOM 783 C C . PRO A 1 105 ? -0.515 7.719 12.476 1.00 98.12 105 PRO A C 1
ATOM 785 O O . PRO A 1 105 ? -1.178 8.115 11.514 1.00 98.12 105 PRO A O 1
ATOM 788 N N . SER A 1 106 ? -0.871 7.978 13.740 1.00 97.44 106 SER A N 1
ATOM 789 C CA . SER A 1 106 ? -2.098 8.720 14.054 1.00 97.44 106 SER A CA 1
ATOM 790 C C . SER A 1 106 ? -2.165 10.085 13.356 1.00 97.44 106 SER A C 1
ATOM 792 O O . SER A 1 106 ? -3.217 10.366 12.791 1.00 97.44 106 SER A O 1
ATOM 794 N N . PRO A 1 107 ? -1.073 10.876 13.216 1.00 97.88 107 PRO A N 1
ATOM 795 C CA . PRO A 1 107 ? -1.151 12.154 12.506 1.00 97.88 107 PRO A CA 1
ATOM 796 C C . PRO A 1 107 ? -1.568 12.015 11.035 1.00 97.88 107 PRO A C 1
ATOM 798 O O . PRO A 1 107 ? -2.165 12.932 10.474 1.00 97.88 107 PRO A O 1
ATOM 801 N N . TRP A 1 108 ? -1.267 10.881 10.392 1.00 97.38 108 TRP A N 1
ATOM 802 C CA . TRP A 1 108 ? -1.680 10.618 9.011 1.00 97.38 108 TRP A CA 1
ATOM 803 C C . TRP A 1 108 ? -3.158 10.240 8.939 1.00 97.38 108 TRP A C 1
ATOM 805 O O . TRP A 1 108 ? -3.865 10.704 8.051 1.00 97.38 108 TRP A O 1
ATOM 815 N N . ARG A 1 109 ? -3.648 9.443 9.896 1.00 95.62 109 ARG A N 1
ATOM 816 C CA . ARG A 1 109 ? -5.074 9.094 9.996 1.00 95.62 109 ARG A CA 1
ATOM 817 C C . ARG A 1 109 ? -5.933 10.314 10.324 1.00 95.62 109 ARG A C 1
ATOM 819 O O . ARG A 1 109 ? -6.957 10.522 9.683 1.00 95.62 109 ARG A O 1
ATOM 826 N N . ASP A 1 110 ? -5.472 11.145 11.253 1.00 95.62 110 ASP A N 1
ATOM 827 C CA . ASP A 1 110 ? -6.185 12.333 11.736 1.00 95.62 110 ASP A CA 1
ATOM 828 C C . ASP A 1 110 ? -6.316 13.426 10.662 1.00 95.62 110 ASP A C 1
ATOM 830 O O . ASP A 1 110 ? -7.213 14.265 10.725 1.00 95.62 110 ASP A O 1
ATOM 834 N N . THR A 1 111 ? -5.430 13.421 9.661 1.00 96.81 111 THR A N 1
ATOM 835 C CA . THR A 1 111 ? -5.441 14.372 8.537 1.00 96.81 111 THR A CA 1
ATOM 836 C C . THR A 1 111 ? -6.033 13.789 7.253 1.00 96.81 111 THR A C 1
ATOM 838 O O . THR A 1 111 ? -6.191 14.514 6.267 1.00 96.81 111 THR A O 1
ATOM 841 N N . LEU A 1 112 ? -6.397 12.501 7.248 1.00 95.94 112 LEU A N 1
ATOM 842 C CA . LEU A 1 112 ? -6.944 11.833 6.075 1.00 95.94 112 LEU A CA 1
ATOM 843 C C . LEU A 1 112 ? -8.358 12.340 5.775 1.00 95.94 112 LEU A C 1
ATOM 845 O O . LEU A 1 112 ? -9.280 12.236 6.589 1.00 95.94 112 LEU A O 1
ATOM 849 N N . SER A 1 113 ? -8.550 12.849 4.558 1.00 97.50 113 SER A N 1
ATOM 850 C CA . SER A 1 113 ? -9.872 13.282 4.112 1.00 97.50 113 SER A CA 1
ATOM 851 C C . SER A 1 113 ? -10.858 12.113 4.108 1.00 97.50 113 SER A C 1
ATOM 853 O O . SER A 1 113 ? -10.536 11.012 3.664 1.00 97.50 113 SER A O 1
ATOM 855 N N . HIS A 1 114 ? -12.079 12.366 4.583 1.00 97.25 114 HIS A N 1
ATOM 856 C CA . HIS A 1 114 ? -13.161 11.379 4.647 1.00 97.25 114 HIS A CA 1
ATOM 857 C C . HIS A 1 114 ? -12.839 10.113 5.462 1.00 97.25 114 HIS A C 1
ATOM 859 O O . HIS A 1 114 ? -13.446 9.070 5.219 1.00 97.25 114 HIS A O 1
ATOM 865 N N . TYR A 1 115 ? -11.947 10.198 6.457 1.00 95.62 115 TYR A N 1
ATOM 866 C CA . TYR A 1 115 ? -11.555 9.059 7.298 1.00 95.62 115 TYR A CA 1
ATOM 867 C C . TYR A 1 115 ? -12.748 8.242 7.825 1.00 95.62 115 TYR A C 1
ATOM 869 O O . TYR A 1 115 ? -12.781 7.025 7.656 1.00 95.62 115 TYR A O 1
ATOM 877 N N . THR A 1 116 ? -13.762 8.903 8.397 1.00 96.44 116 THR A N 1
ATOM 878 C CA . THR A 1 116 ? -14.965 8.228 8.917 1.00 96.44 116 THR A CA 1
ATOM 879 C C . THR A 1 116 ? -15.689 7.432 7.832 1.00 96.44 116 THR A C 1
ATOM 881 O O . THR A 1 116 ? -15.970 6.258 8.029 1.00 96.44 116 THR A O 1
ATOM 884 N N . LEU A 1 117 ? -15.906 8.027 6.654 1.00 97.44 117 LEU A N 1
ATOM 885 C CA . LEU A 1 117 ? -16.572 7.359 5.533 1.00 97.44 117 LEU A CA 1
ATOM 886 C C . LEU A 1 117 ? -15.792 6.121 5.063 1.00 97.44 117 LEU A C 1
ATOM 888 O O . LEU A 1 117 ? -16.380 5.067 4.832 1.00 97.44 117 LEU A O 1
ATOM 892 N N . LEU A 1 118 ? -14.467 6.242 4.931 1.00 96.56 118 LEU A N 1
ATOM 893 C CA . LEU A 1 118 ? -13.596 5.134 4.531 1.00 96.56 118 LEU A CA 1
ATOM 894 C C . LEU A 1 118 ? -13.620 4.000 5.565 1.00 96.56 118 LEU A C 1
ATOM 896 O O . LEU A 1 118 ? -13.720 2.832 5.192 1.00 96.56 118 LEU A O 1
ATOM 900 N N . SER A 1 119 ? -13.571 4.342 6.855 1.00 95.62 119 SER A N 1
ATOM 901 C CA . SER A 1 119 ? -13.643 3.374 7.954 1.00 95.62 119 SER A CA 1
ATOM 902 C C . SER A 1 119 ? -14.989 2.646 7.994 1.00 95.62 119 SER A C 1
ATOM 904 O O . SER A 1 119 ? -15.029 1.428 8.194 1.00 95.62 119 SER A O 1
ATOM 906 N N . ASP A 1 120 ? -16.090 3.364 7.768 1.00 97.62 120 ASP A N 1
ATOM 907 C CA . ASP A 1 120 ? -17.434 2.786 7.732 1.00 97.62 120 ASP A CA 1
ATOM 908 C C . ASP A 1 120 ? -17.583 1.819 6.552 1.00 97.62 120 ASP A C 1
ATOM 910 O O . ASP A 1 120 ? -18.079 0.704 6.721 1.00 97.62 120 ASP A O 1
ATOM 914 N N . TYR A 1 121 ? -17.081 2.187 5.368 1.00 98.06 121 TYR A N 1
ATOM 915 C CA . TYR A 1 121 ? -17.066 1.293 4.208 1.00 98.06 121 TYR A CA 1
ATOM 916 C C . TYR A 1 121 ? -16.196 0.058 4.421 1.00 98.06 121 TYR A C 1
ATOM 918 O O . TYR A 1 121 ? -16.639 -1.048 4.110 1.00 98.06 121 TYR A O 1
ATOM 926 N N . ALA A 1 122 ? -14.995 0.206 4.984 1.00 96.31 122 ALA A N 1
ATOM 927 C CA . ALA A 1 122 ? -14.136 -0.934 5.295 1.00 96.31 122 ALA A CA 1
ATOM 928 C C . ALA A 1 122 ? -14.827 -1.908 6.267 1.00 96.31 122 ALA A C 1
ATOM 930 O O . ALA A 1 122 ? -14.832 -3.120 6.040 1.00 96.31 122 ALA A O 1
ATOM 931 N N . THR A 1 123 ? -15.478 -1.375 7.304 1.00 96.88 123 THR A N 1
ATOM 932 C CA . THR A 1 123 ? -16.221 -2.168 8.294 1.00 96.88 123 THR A CA 1
ATOM 933 C C . THR A 1 123 ? -17.437 -2.857 7.671 1.00 96.88 123 THR A C 1
ATOM 935 O O . THR A 1 123 ? -17.656 -4.046 7.901 1.00 96.88 123 THR A O 1
ATOM 938 N N . GLY A 1 124 ? -18.205 -2.145 6.842 1.00 97.75 124 GLY A N 1
ATOM 939 C CA . GLY A 1 124 ? -19.369 -2.694 6.146 1.00 97.75 124 GLY A CA 1
ATOM 940 C C . GLY A 1 124 ? -19.003 -3.813 5.169 1.00 97.75 124 GLY A C 1
ATOM 941 O O . GLY A 1 124 ? -19.624 -4.874 5.186 1.00 97.75 124 GLY A O 1
ATOM 942 N N . LEU A 1 125 ? -17.952 -3.623 4.363 1.00 96.69 125 LEU A N 1
ATOM 943 C CA . LEU A 1 125 ? -17.440 -4.657 3.456 1.00 96.69 125 LEU A CA 1
ATOM 944 C C . LEU A 1 125 ? -16.957 -5.895 4.219 1.00 96.69 125 LEU A C 1
ATOM 946 O O . LEU A 1 125 ? -17.220 -7.021 3.797 1.00 96.69 125 LEU A O 1
ATOM 950 N N . TYR A 1 126 ? -16.284 -5.699 5.356 1.00 94.81 126 TYR A N 1
ATOM 951 C CA . TYR A 1 126 ? -15.852 -6.802 6.209 1.00 94.81 126 TYR A CA 1
ATOM 952 C C . TYR A 1 126 ? -17.040 -7.589 6.779 1.00 94.81 126 TYR A C 1
ATOM 954 O O . TYR A 1 126 ? -17.036 -8.818 6.719 1.00 94.81 126 TYR A O 1
ATOM 962 N N . ALA A 1 127 ? -18.080 -6.905 7.267 1.00 95.38 127 ALA A N 1
ATOM 963 C CA . ALA A 1 127 ? -19.294 -7.547 7.771 1.00 95.38 127 ALA A CA 1
ATOM 964 C C . ALA A 1 127 ? -19.995 -8.387 6.688 1.00 95.38 127 ALA A C 1
ATOM 966 O O . ALA A 1 127 ? -20.244 -9.573 6.905 1.00 95.38 127 ALA A O 1
ATOM 967 N N . LEU A 1 128 ? -20.199 -7.822 5.492 1.00 95.31 128 LEU A N 1
ATOM 968 C CA . LEU A 1 128 ? -20.791 -8.537 4.351 1.00 95.31 128 LEU A CA 1
ATOM 969 C C . LEU A 1 128 ? -19.980 -9.781 3.960 1.00 95.31 128 LEU A C 1
ATOM 971 O O . LEU A 1 128 ? -20.540 -10.835 3.657 1.00 95.31 128 LEU A O 1
ATOM 975 N N . ALA A 1 129 ? -18.648 -9.688 3.996 1.00 93.00 129 ALA A N 1
ATOM 976 C CA . ALA A 1 129 ? -17.779 -10.824 3.707 1.00 93.00 129 ALA A CA 1
ATOM 977 C C . ALA A 1 129 ? -17.907 -11.948 4.752 1.00 93.00 129 ALA A C 1
ATOM 979 O O . ALA A 1 129 ? -17.767 -13.122 4.405 1.00 93.00 129 ALA A O 1
ATOM 980 N N . LEU A 1 130 ? -18.160 -11.620 6.023 1.00 92.00 130 LEU A N 1
ATOM 981 C CA . LEU A 1 130 ? -18.394 -12.617 7.071 1.00 92.00 130 LEU A CA 1
ATOM 982 C C . LEU A 1 130 ? -19.768 -13.280 6.942 1.00 92.00 130 LEU A C 1
ATOM 984 O O . LEU A 1 130 ? -19.860 -14.498 7.095 1.00 92.00 130 LEU A O 1
ATOM 988 N N . GLU A 1 131 ? -20.806 -12.510 6.617 1.00 91.75 131 GLU A N 1
ATOM 989 C CA . GLU A 1 131 ? -22.159 -13.029 6.383 1.00 91.75 131 GLU A CA 1
ATOM 990 C C . GLU A 1 131 ? -22.177 -14.030 5.222 1.00 91.75 131 GLU A C 1
ATOM 992 O O . GLU A 1 131 ? -22.586 -15.177 5.405 1.00 91.75 131 GLU A O 1
ATOM 997 N N . GLY A 1 132 ? -21.611 -13.664 4.065 1.00 86.62 132 GLY A N 1
ATOM 998 C CA . GLY A 1 132 ? -21.546 -14.563 2.906 1.00 86.62 132 GLY A CA 1
ATOM 999 C C . GLY A 1 132 ? -20.740 -15.844 3.168 1.00 86.62 132 GLY A C 1
ATOM 1000 O O . GLY A 1 132 ? -21.088 -16.920 2.679 1.00 86.62 132 GLY A O 1
ATOM 1001 N N . ARG A 1 133 ? -19.682 -15.774 3.990 1.00 85.12 133 ARG A N 1
ATOM 1002 C CA . ARG A 1 133 ? -18.929 -16.968 4.423 1.00 85.12 133 ARG A CA 1
ATOM 1003 C C . ARG A 1 133 ? -19.752 -17.868 5.340 1.00 85.12 133 ARG A C 1
ATOM 1005 O O . ARG A 1 133 ? -19.655 -19.089 5.224 1.00 85.12 133 ARG A O 1
ATOM 1012 N N . ALA A 1 134 ? -20.537 -17.286 6.245 1.00 79.81 134 ALA A N 1
ATOM 1013 C CA . ALA A 1 134 ? -21.416 -18.041 7.128 1.00 79.81 134 ALA A CA 1
ATOM 1014 C C . ALA A 1 134 ? -22.513 -18.759 6.328 1.00 79.81 134 ALA A C 1
ATOM 1016 O O . ALA A 1 134 ? -22.739 -19.949 6.540 1.00 79.81 134 ALA A O 1
ATOM 1017 N N . GLU A 1 135 ? -23.131 -18.087 5.356 1.00 85.94 135 GLU A N 1
ATOM 1018 C CA . GLU A 1 135 ? -24.126 -18.696 4.464 1.00 85.94 135 GLU A CA 1
ATOM 1019 C C . GLU A 1 135 ? -23.540 -19.852 3.643 1.00 85.94 135 GLU A C 1
ATOM 1021 O O . GLU A 1 135 ? -24.112 -20.945 3.623 1.00 85.94 135 GLU A O 1
ATOM 1026 N N . ALA A 1 136 ? -22.364 -19.655 3.033 1.00 81.38 136 ALA A N 1
ATOM 1027 C CA . ALA A 1 136 ? -21.676 -20.696 2.268 1.00 81.38 136 ALA A CA 1
ATOM 1028 C C . ALA A 1 136 ? -21.347 -21.929 3.128 1.00 81.38 136 ALA A C 1
ATOM 1030 O O . ALA A 1 136 ? -21.551 -23.067 2.697 1.00 81.38 136 ALA A O 1
ATOM 1031 N N . LEU A 1 137 ? -20.888 -21.714 4.367 1.00 81.44 137 LEU A N 1
ATOM 1032 C CA . LEU A 1 137 ? -20.617 -22.792 5.316 1.00 81.44 137 LEU A CA 1
ATOM 1033 C C . LEU A 1 137 ? -21.899 -23.553 5.689 1.00 81.44 137 LEU A C 1
ATOM 1035 O O . LEU A 1 137 ? -21.902 -24.783 5.699 1.00 81.44 137 LEU A O 1
ATOM 1039 N N . MET A 1 138 ? -22.994 -22.840 5.963 1.00 83.12 138 MET A N 1
ATOM 1040 C CA . MET A 1 138 ? -24.275 -23.453 6.328 1.00 83.12 138 MET A CA 1
ATOM 1041 C C . MET A 1 138 ? -24.899 -24.236 5.164 1.00 83.12 138 MET A C 1
ATOM 1043 O O . MET A 1 138 ? -25.479 -25.298 5.397 1.00 83.12 138 MET A O 1
ATOM 1047 N N . SER A 1 139 ? -24.738 -23.776 3.917 1.00 84.75 139 SER A N 1
ATOM 1048 C CA . SER A 1 139 ? -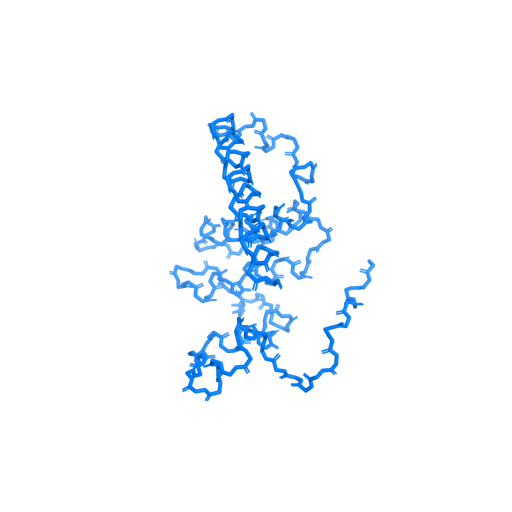25.150 -24.537 2.726 1.00 84.75 139 SER A CA 1
ATOM 1049 C C . SER A 1 139 ? -24.357 -25.838 2.593 1.00 84.75 139 SER A C 1
ATOM 1051 O O . SER A 1 139 ? -24.943 -26.909 2.454 1.00 84.75 139 SER A O 1
ATOM 1053 N N . ALA A 1 140 ? -23.030 -25.774 2.746 1.00 80.38 140 ALA A N 1
ATOM 1054 C CA . ALA A 1 140 ? -22.157 -26.944 2.647 1.00 80.38 140 ALA A CA 1
ATOM 1055 C C . ALA A 1 140 ? -22.402 -27.998 3.747 1.00 80.38 140 ALA A C 1
ATOM 1057 O O . ALA A 1 140 ? -22.141 -29.182 3.531 1.00 80.38 140 ALA A O 1
ATOM 1058 N N . VAL A 1 141 ? -22.890 -27.592 4.927 1.00 81.75 141 VAL A N 1
ATOM 1059 C CA . VAL A 1 141 ? -23.303 -28.513 6.005 1.00 81.75 141 VAL A CA 1
ATOM 1060 C C . VAL A 1 141 ? -24.659 -29.157 5.712 1.00 81.75 141 VAL A C 1
ATOM 1062 O O . VAL A 1 141 ? -24.852 -30.322 6.038 1.00 81.75 141 VAL A O 1
ATOM 1065 N N . ARG A 1 142 ? -25.594 -28.425 5.095 1.00 80.00 142 ARG A N 1
ATOM 1066 C CA . ARG A 1 142 ? -26.947 -28.913 4.778 1.00 80.00 142 ARG A CA 1
ATOM 1067 C C . ARG A 1 142 ? -26.979 -29.934 3.633 1.00 80.00 142 ARG A C 1
ATOM 1069 O O . ARG A 1 142 ? -27.930 -30.702 3.537 1.00 80.00 142 ARG A O 1
ATOM 1076 N N . GLU A 1 143 ? -25.967 -29.925 2.771 1.00 77.50 143 GLU A N 1
ATOM 1077 C CA . GLU A 1 143 ? -25.813 -30.844 1.632 1.00 77.50 143 GLU A CA 1
ATOM 1078 C C . GLU A 1 143 ? -25.077 -32.156 1.985 1.00 77.50 143 GLU A C 1
ATOM 1080 O O . GLU A 1 143 ? -24.791 -32.960 1.096 1.00 77.50 143 GLU A O 1
ATOM 1085 N N . ARG A 1 144 ? -24.779 -32.390 3.270 1.00 56.78 144 ARG A N 1
ATOM 1086 C CA . ARG A 1 144 ? -24.218 -33.644 3.801 1.00 56.78 144 ARG A CA 1
ATOM 1087 C C . ARG A 1 144 ? -25.251 -34.408 4.617 1.00 56.78 144 ARG A C 1
ATOM 1089 O O . ARG A 1 144 ? -25.198 -35.656 4.563 1.00 56.78 144 ARG A O 1
#

Secondary structure (DSSP, 8-state):
-----PPPSSTT----SSTTHHHHSPPPHHHHHHHTTHHHH--TTTS---SSHHHHHHHHHHHHHT-SSHHHHHHHHHTT-SSHHHHHHHHHHHHHHHH-GGGS-HHHHHH-TTHHHHHHHHHHHHHHHHHHHHHHHHHHHHT-

Foldseek 3Di:
DDPDPPDPDDPQDQDDPDPCCCVVVNDDPLQVCLSSPVLVVDDPPVQACAPPVSSLLSLLVNLVNPDPALVSSLCSQQVSDHPSVSSSVNNCVVRCVVVHPVRPPPVCLVPDPPSVVVVVVVVVVVVVVVVVVVVVVVVVVVVD

Radius of gyration: 18.37 Å; chains: 1; bounding box: 44×48×33 Å

pLDDT: mean 87.14, std 17.42, range [29.45, 98.69]

Sequence (144 aa):
MSIRNPLPSGRGGCQSPVSWLWDDEPLAERIAEVAVGSYQEKAPPSIRGTGYVVQALEAALWAFHHSESFEEGALLAVNLGDDADTTGAIYGQLAGAYYGLEAIPSPWRDTLSHYTLLSDYATGLYALALEGRAEALMSAVRER